Protein AF-A0AAV9Q689-F1 (afdb_monomer_lite)

pLDDT: mean 90.39, std 13.94, range [33.47, 98.25]

Structure (mmCIF, N/CA/C/O backbone):
data_AF-A0AAV9Q689-F1
#
_entry.id   AF-A0AAV9Q689-F1
#
loop_
_atom_site.group_PDB
_atom_site.id
_atom_site.type_symbol
_atom_site.label_atom_id
_atom_site.label_alt_id
_atom_site.label_comp_id
_atom_site.label_asym_id
_atom_site.label_entity_id
_atom_site.label_seq_id
_atom_site.pdbx_PDB_ins_code
_atom_site.Cartn_x
_atom_site.Cartn_y
_atom_site.Cartn_z
_atom_site.occupancy
_atom_site.B_iso_or_equiv
_atom_site.auth_seq_id
_atom_site.auth_comp_id
_atom_site.auth_asym_id
_atom_site.auth_atom_id
_atom_site.pdbx_PDB_model_num
ATOM 1 N N . MET A 1 1 ? -13.934 -5.686 11.489 1.00 90.69 1 MET A N 1
ATOM 2 C CA . MET A 1 1 ? -13.161 -4.561 10.940 1.00 90.69 1 MET A CA 1
ATOM 3 C C . MET A 1 1 ? -12.104 -5.127 10.005 1.00 90.69 1 MET A C 1
ATOM 5 O O . MET A 1 1 ? -11.592 -6.199 10.300 1.00 90.69 1 MET A O 1
ATOM 9 N N . VAL A 1 2 ? -11.857 -4.483 8.871 1.00 93.38 2 VAL A N 1
ATOM 10 C CA . VAL A 1 2 ? -10.862 -4.867 7.855 1.00 93.38 2 VAL A CA 1
ATOM 11 C C . VAL A 1 2 ? -10.302 -3.581 7.245 1.00 93.38 2 VAL A C 1
ATOM 13 O O . VAL A 1 2 ? -11.034 -2.594 7.189 1.00 93.38 2 VAL A O 1
ATOM 16 N N . GLY A 1 3 ? -9.051 -3.566 6.798 1.00 94.38 3 GLY A N 1
ATOM 17 C CA . GLY A 1 3 ? -8.489 -2.396 6.134 1.00 94.38 3 GLY A CA 1
ATOM 18 C C . GLY A 1 3 ? -7.170 -2.664 5.432 1.00 94.38 3 GLY A C 1
ATOM 19 O O . GLY A 1 3 ? -6.714 -3.806 5.366 1.00 94.38 3 GLY A O 1
ATOM 20 N N . ASP A 1 4 ? -6.615 -1.590 4.887 1.00 96.44 4 ASP A N 1
ATOM 21 C CA . ASP A 1 4 ? -5.361 -1.533 4.137 1.00 96.44 4 ASP A CA 1
ATOM 22 C C . ASP A 1 4 ? -4.584 -0.256 4.490 1.00 96.44 4 ASP A C 1
ATOM 24 O O . ASP A 1 4 ? -5.153 0.716 5.001 1.00 96.44 4 ASP A O 1
ATOM 28 N N . CYS A 1 5 ? -3.282 -0.267 4.216 1.00 97.25 5 CYS A N 1
ATOM 29 C CA . CYS A 1 5 ? -2.424 0.912 4.210 1.00 97.25 5 CYS A CA 1
ATOM 30 C C . CYS A 1 5 ? -2.220 1.418 2.775 1.00 97.25 5 CYS A C 1
ATOM 32 O O . CYS A 1 5 ? -2.025 0.635 1.841 1.00 97.25 5 CYS A O 1
ATOM 34 N N . GLN A 1 6 ? -2.134 2.742 2.607 1.00 96.94 6 GLN A N 1
ATOM 35 C CA . GLN A 1 6 ? -1.967 3.385 1.293 1.00 96.94 6 GLN A CA 1
ATOM 36 C C . GLN A 1 6 ? -0.739 2.906 0.497 1.00 96.94 6 GLN A C 1
ATOM 38 O O . GLN A 1 6 ? -0.666 3.091 -0.722 1.00 96.94 6 GLN A O 1
ATOM 43 N N . PHE A 1 7 ? 0.260 2.323 1.166 1.00 97.81 7 PHE A N 1
ATOM 44 C CA . PHE A 1 7 ? 1.411 1.704 0.523 1.00 97.81 7 PHE A CA 1
ATOM 45 C C . PHE A 1 7 ? 1.705 0.285 1.035 1.00 97.81 7 PHE A C 1
ATOM 47 O O . PHE A 1 7 ? 2.853 -0.051 1.307 1.00 97.81 7 PHE A O 1
ATOM 54 N N . ASP A 1 8 ? 0.694 -0.579 1.139 1.00 98.06 8 ASP A N 1
ATOM 55 C CA . ASP A 1 8 ? 0.864 -1.946 1.662 1.00 98.06 8 ASP A CA 1
ATOM 56 C C . ASP A 1 8 ? 1.875 -2.825 0.910 1.00 98.06 8 ASP A C 1
ATOM 58 O O . ASP A 1 8 ? 2.563 -3.650 1.508 1.00 98.06 8 ASP A O 1
ATOM 62 N N . ALA A 1 9 ? 2.044 -2.655 -0.400 1.00 98.25 9 ALA A N 1
ATOM 63 C CA . ALA A 1 9 ? 3.056 -3.426 -1.118 1.00 98.25 9 ALA A CA 1
ATOM 64 C C . ALA A 1 9 ? 4.495 -3.000 -0.795 1.00 98.25 9 ALA A C 1
ATOM 66 O O . ALA A 1 9 ? 5.431 -3.667 -1.239 1.00 98.25 9 ALA A O 1
ATOM 67 N N . SER A 1 10 ? 4.706 -1.970 0.033 1.00 97.75 10 SER A N 1
ATOM 68 C CA . SER A 1 10 ? 6.027 -1.613 0.562 1.00 97.75 10 SER A CA 1
ATOM 69 C C . SER A 1 10 ? 6.727 -2.801 1.240 1.00 97.75 10 SER A C 1
ATOM 71 O O . SER A 1 10 ? 7.957 -2.870 1.241 1.00 97.75 10 SER A O 1
ATOM 73 N N . ILE A 1 11 ? 5.969 -3.776 1.762 1.00 97.50 11 ILE A N 1
ATOM 74 C CA . ILE A 1 11 ? 6.505 -5.022 2.335 1.00 97.50 11 ILE A CA 1
ATOM 75 C C . ILE A 1 11 ? 7.359 -5.827 1.349 1.00 97.50 11 ILE A C 1
ATOM 77 O O . ILE A 1 11 ? 8.285 -6.531 1.752 1.00 97.50 11 ILE A O 1
ATOM 81 N N . PHE A 1 12 ? 7.099 -5.703 0.047 1.00 97.38 12 PHE A N 1
ATOM 82 C CA . PHE A 1 12 ? 7.822 -6.442 -0.983 1.00 97.38 12 PHE A CA 1
ATOM 83 C C . PHE A 1 12 ? 9.152 -5.804 -1.384 1.00 97.38 12 PHE A C 1
ATOM 85 O O . PHE A 1 12 ? 9.876 -6.408 -2.178 1.00 97.38 12 PHE A O 1
ATOM 92 N N . LEU A 1 13 ? 9.522 -4.638 -0.832 1.00 95.81 13 LEU A N 1
ATOM 93 C CA . LEU A 1 13 ? 10.738 -3.916 -1.223 1.00 95.81 13 LEU A CA 1
ATOM 94 C C . LEU A 1 13 ? 11.961 -4.827 -1.273 1.00 95.81 13 LEU A C 1
ATOM 96 O O . LEU A 1 13 ? 12.611 -4.931 -2.307 1.00 95.81 13 LEU A O 1
ATOM 100 N N . PHE A 1 14 ? 12.256 -5.527 -0.179 1.00 93.38 14 PHE A N 1
ATOM 101 C CA . PHE A 1 14 ? 13.462 -6.350 -0.084 1.00 93.38 14 PHE A CA 1
ATOM 102 C C . PHE A 1 14 ? 13.420 -7.594 -0.977 1.00 93.38 14 PHE A C 1
ATOM 104 O O . PHE A 1 14 ? 14.471 -8.077 -1.391 1.00 93.38 14 PHE A O 1
ATOM 111 N N . ALA A 1 15 ? 12.228 -8.089 -1.320 1.00 93.31 15 ALA A N 1
ATOM 112 C CA . ALA A 1 15 ? 12.076 -9.188 -2.271 1.00 93.31 15 ALA A CA 1
ATOM 113 C C . ALA A 1 15 ? 12.332 -8.732 -3.718 1.00 93.31 15 ALA A C 1
ATOM 115 O O . ALA A 1 15 ? 12.841 -9.497 -4.539 1.00 93.31 15 ALA A O 1
ATOM 116 N N . VAL A 1 16 ? 11.989 -7.481 -4.028 1.00 93.19 16 VAL A N 1
ATOM 117 C CA . VAL A 1 16 ? 12.102 -6.900 -5.370 1.00 93.19 16 VAL A CA 1
ATOM 118 C C . VAL A 1 16 ? 13.464 -6.239 -5.600 1.00 93.19 16 VAL A C 1
ATOM 120 O O . VAL A 1 16 ? 13.969 -6.266 -6.721 1.00 93.19 16 VAL A O 1
ATOM 123 N N . LEU A 1 17 ? 14.104 -5.721 -4.549 1.00 94.75 17 LEU A N 1
ATOM 124 C CA . LEU A 1 17 ? 15.357 -4.965 -4.618 1.00 94.75 17 LEU A CA 1
ATOM 125 C C . LEU A 1 17 ? 16.484 -5.667 -5.409 1.00 94.75 17 LEU A C 1
ATOM 127 O O . LEU A 1 17 ? 17.126 -4.996 -6.220 1.00 94.75 17 LEU A O 1
ATOM 131 N N . PRO A 1 18 ? 16.711 -6.995 -5.295 1.00 96.44 18 PRO A N 1
ATOM 132 C CA . PRO A 1 18 ? 17.730 -7.685 -6.096 1.00 96.44 18 PRO A CA 1
ATOM 133 C C . PRO A 1 18 ? 17.456 -7.685 -7.609 1.00 96.44 18 PRO A C 1
ATOM 135 O O . PRO A 1 18 ? 18.350 -7.980 -8.397 1.00 96.44 18 PRO A O 1
ATOM 138 N N . ARG A 1 19 ? 16.222 -7.379 -8.026 1.00 93.81 19 ARG A N 1
ATOM 139 C CA . ARG A 1 19 ? 15.761 -7.343 -9.424 1.00 93.81 19 ARG A CA 1
ATOM 140 C C . ARG A 1 19 ? 15.604 -5.919 -9.960 1.00 93.81 19 ARG A C 1
ATOM 142 O O . ARG A 1 19 ? 15.015 -5.745 -11.023 1.00 93.81 19 ARG A O 1
ATOM 149 N N . LYS A 1 20 ? 16.102 -4.916 -9.228 1.00 96.25 20 LYS A N 1
ATOM 150 C CA . LYS A 1 20 ? 15.916 -3.498 -9.552 1.00 96.25 20 LYS A CA 1
ATOM 151 C C . LYS A 1 20 ? 16.463 -3.117 -10.931 1.00 96.25 20 LYS A C 1
ATOM 153 O O . LYS A 1 20 ? 15.805 -2.387 -11.657 1.00 96.25 20 LYS A O 1
ATOM 158 N N . ALA A 1 21 ? 17.640 -3.622 -11.297 1.00 97.31 21 ALA A N 1
ATOM 159 C CA . ALA A 1 21 ? 18.258 -3.295 -12.578 1.00 97.31 21 ALA A CA 1
ATOM 160 C C . ALA A 1 21 ? 17.374 -3.751 -13.755 1.00 97.31 21 ALA A C 1
ATOM 162 O O . ALA A 1 21 ? 17.145 -4.950 -13.942 1.00 97.31 21 ALA A O 1
ATOM 163 N N . GLY A 1 22 ? 16.878 -2.801 -14.550 1.00 96.44 22 GLY A N 1
ATOM 164 C CA . GLY A 1 22 ? 15.966 -3.061 -15.664 1.00 96.44 22 GLY A CA 1
ATOM 165 C C . GLY A 1 22 ? 14.615 -3.638 -15.230 1.00 96.44 22 GLY A C 1
ATOM 166 O O . GLY A 1 22 ? 14.011 -4.431 -15.970 1.00 96.44 22 GLY A O 1
ATOM 167 N N . ILE A 1 23 ? 14.144 -3.286 -14.030 1.00 97.56 23 ILE A N 1
ATOM 168 C CA . ILE A 1 23 ? 12.933 -3.861 -13.434 1.00 97.56 23 ILE A CA 1
ATOM 169 C C . ILE A 1 23 ? 11.693 -3.625 -14.294 1.00 97.56 23 ILE A C 1
ATOM 171 O O . ILE A 1 23 ? 10.882 -4.538 -14.445 1.00 97.56 23 ILE A O 1
ATOM 175 N N . ALA A 1 24 ? 11.582 -2.464 -14.940 1.00 96.94 24 ALA A N 1
ATOM 176 C CA . ALA A 1 24 ? 10.445 -2.131 -15.789 1.00 96.94 24 ALA A CA 1
ATOM 177 C C . ALA A 1 24 ? 10.288 -3.113 -16.961 1.00 96.94 24 ALA A C 1
ATOM 179 O O . ALA A 1 24 ? 9.193 -3.604 -17.235 1.00 96.94 24 ALA A O 1
ATOM 180 N N . ASN A 1 25 ? 11.399 -3.490 -17.603 1.00 96.38 25 ASN A N 1
ATOM 181 C CA . ASN A 1 25 ? 11.396 -4.488 -18.675 1.00 96.38 25 ASN A CA 1
ATOM 182 C C . ASN A 1 25 ? 11.038 -5.882 -18.152 1.00 96.38 25 ASN A C 1
ATOM 184 O O . ASN A 1 25 ? 10.333 -6.643 -18.815 1.00 96.38 25 ASN A O 1
ATOM 188 N N . THR A 1 26 ? 11.517 -6.231 -16.957 1.00 96.06 26 THR A N 1
ATOM 189 C CA . THR A 1 26 ? 11.170 -7.505 -16.314 1.00 96.06 26 THR A CA 1
ATOM 190 C C . THR A 1 26 ? 9.684 -7.567 -15.972 1.00 96.06 26 THR A C 1
ATOM 192 O O . THR A 1 26 ? 9.039 -8.581 -16.235 1.00 96.06 26 THR A O 1
ATOM 195 N N . PHE A 1 27 ? 9.124 -6.474 -15.463 1.00 96.75 27 PHE A N 1
ATOM 196 C CA . PHE A 1 27 ? 7.704 -6.353 -15.167 1.00 96.75 27 PHE A CA 1
ATOM 197 C C . PHE A 1 27 ? 6.846 -6.391 -16.435 1.00 96.75 27 PHE A C 1
ATOM 199 O O . PHE A 1 27 ? 5.878 -7.145 -16.487 1.00 96.75 27 PHE A O 1
ATOM 206 N N . ARG A 1 28 ? 7.248 -5.689 -17.503 1.00 96.56 28 ARG A N 1
ATOM 207 C CA . ARG A 1 28 ? 6.583 -5.751 -18.815 1.00 96.56 28 ARG A CA 1
ATOM 208 C C . ARG A 1 28 ? 6.490 -7.184 -19.338 1.00 96.56 28 ARG A C 1
ATOM 210 O O . ARG A 1 28 ? 5.398 -7.628 -19.675 1.00 96.56 28 ARG A O 1
ATOM 217 N N . ARG A 1 29 ? 7.593 -7.940 -19.316 1.00 96.75 29 ARG A N 1
ATOM 218 C CA . ARG A 1 29 ? 7.583 -9.366 -19.696 1.00 96.75 29 ARG A CA 1
ATOM 219 C C . ARG A 1 29 ? 6.664 -10.202 -18.802 1.00 96.75 29 ARG A C 1
ATOM 221 O O . ARG A 1 29 ? 6.004 -11.123 -19.273 1.00 96.75 29 ARG A O 1
ATOM 228 N N . SER A 1 30 ? 6.601 -9.889 -17.508 1.00 96.19 30 SER A N 1
ATOM 229 C CA . SER A 1 30 ? 5.672 -10.547 -16.581 1.00 96.19 30 SER A CA 1
ATOM 230 C C . SER A 1 30 ? 4.210 -10.290 -16.960 1.00 96.19 30 SER A C 1
ATOM 232 O O . SER A 1 30 ? 3.406 -11.226 -16.950 1.00 96.19 30 SER A O 1
ATOM 234 N N . LEU A 1 31 ? 3.866 -9.053 -17.339 1.00 96.50 31 LEU A N 1
ATOM 235 C CA . LEU A 1 31 ? 2.536 -8.702 -17.843 1.00 96.50 31 LEU A CA 1
ATOM 236 C C . LEU A 1 31 ? 2.237 -9.390 -19.177 1.00 96.50 31 LEU A C 1
ATOM 238 O O . LEU A 1 31 ? 1.150 -9.931 -19.338 1.00 96.50 31 LEU A O 1
ATOM 242 N N . GLU A 1 32 ? 3.186 -9.422 -20.115 1.00 96.56 32 GLU A N 1
ATOM 243 C CA . GLU A 1 32 ? 3.042 -10.123 -21.403 1.00 96.56 32 GLU A CA 1
ATOM 244 C C . GLU A 1 32 ? 2.700 -11.603 -21.213 1.00 96.56 32 GLU A C 1
ATOM 246 O O . GLU A 1 32 ? 1.831 -12.126 -21.907 1.00 96.56 32 GLU A O 1
ATOM 251 N N . ASN A 1 33 ? 3.316 -12.253 -20.225 1.00 97.06 33 ASN A N 1
ATOM 252 C CA . ASN A 1 33 ? 3.040 -13.650 -19.905 1.00 97.06 33 ASN A CA 1
ATOM 253 C C . ASN A 1 33 ? 1.703 -13.841 -19.170 1.00 97.06 33 ASN A C 1
ATOM 255 O O . ASN A 1 33 ? 0.948 -14.756 -19.494 1.00 97.06 33 ASN A O 1
ATOM 259 N N . SER A 1 34 ? 1.409 -12.997 -18.177 1.00 96.00 34 SER A N 1
ATOM 260 C CA . SER A 1 34 ? 0.239 -13.164 -17.294 1.00 96.00 34 SER A CA 1
ATOM 261 C C . SER A 1 34 ? -1.066 -12.702 -17.944 1.00 96.00 34 SER A C 1
A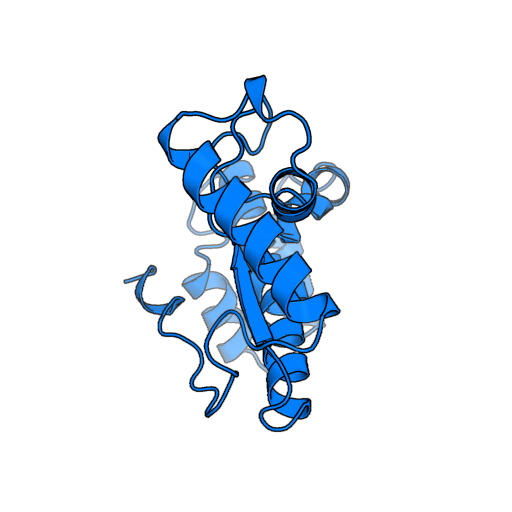TOM 263 O O . SER A 1 34 ? -2.124 -13.270 -17.697 1.00 96.00 34 SER A O 1
ATOM 265 N N . LEU A 1 35 ? -0.983 -11.683 -18.799 1.00 95.44 35 LEU A N 1
ATOM 266 C CA . LEU A 1 35 ? -2.092 -11.052 -19.511 1.00 95.44 35 LEU A CA 1
ATOM 267 C C . LEU A 1 35 ? -1.911 -11.234 -21.023 1.00 95.44 35 LEU A C 1
ATOM 269 O O . LEU A 1 35 ? -2.063 -10.293 -21.804 1.00 95.44 35 LEU A O 1
ATOM 273 N N . LYS A 1 36 ? -1.517 -12.441 -21.451 1.00 96.38 36 LYS A N 1
ATOM 274 C CA . LYS A 1 36 ? -1.188 -12.742 -22.855 1.00 96.38 36 LYS A CA 1
ATOM 275 C C . LYS A 1 36 ? -2.327 -12.391 -23.822 1.00 96.38 36 LYS A C 1
ATOM 277 O O . LYS A 1 36 ? -2.059 -11.804 -24.869 1.00 96.38 36 LYS A O 1
ATOM 282 N N . ASP A 1 37 ? -3.565 -12.656 -23.405 1.00 97.88 37 ASP A N 1
ATOM 283 C CA . ASP A 1 37 ? -4.793 -12.479 -24.189 1.00 97.88 37 ASP A CA 1
ATOM 284 C C . ASP A 1 37 ? -5.391 -11.060 -24.063 1.00 97.88 37 ASP A C 1
ATOM 286 O O . ASP A 1 37 ? -6.405 -10.761 -24.684 1.00 97.88 37 ASP A O 1
ATOM 290 N N . PHE A 1 38 ? -4.750 -10.176 -23.285 1.00 96.88 38 PHE A N 1
ATOM 291 C CA . PHE A 1 38 ? -5.247 -8.841 -22.924 1.00 96.88 38 PHE A CA 1
ATOM 292 C C . PHE A 1 38 ? -4.212 -7.746 -23.252 1.00 96.88 38 PHE A C 1
ATOM 294 O O . PHE A 1 38 ? -3.653 -7.110 -22.354 1.00 96.88 38 PHE A O 1
ATOM 301 N N . PRO A 1 39 ? -3.851 -7.559 -24.538 1.00 95.75 39 PRO A N 1
ATOM 302 C CA . PRO A 1 39 ? -2.766 -6.663 -24.933 1.00 95.75 39 PRO A CA 1
ATOM 303 C C . PRO A 1 39 ? -3.022 -5.192 -24.591 1.00 95.75 39 PRO A C 1
ATOM 305 O O . PRO A 1 39 ? -2.075 -4.492 -24.234 1.00 95.75 39 PRO A O 1
ATOM 308 N N . GLU A 1 40 ? -4.271 -4.729 -24.667 1.00 96.62 40 GLU A N 1
ATOM 309 C CA . GLU A 1 40 ? -4.636 -3.344 -24.349 1.00 96.62 40 GLU A CA 1
ATOM 310 C C . GLU A 1 40 ? -4.545 -3.067 -22.846 1.00 96.62 40 GLU A C 1
ATOM 312 O O . GLU A 1 40 ? -4.069 -2.013 -22.426 1.00 96.62 40 GLU A O 1
ATOM 317 N N . GLU A 1 41 ? -4.951 -4.027 -22.017 1.00 95.00 41 GLU A N 1
ATOM 318 C CA . GLU A 1 41 ? -4.891 -3.940 -20.558 1.00 95.00 41 GLU A CA 1
ATOM 319 C C . GLU A 1 41 ? -3.446 -3.829 -20.073 1.00 95.00 41 GLU A C 1
ATOM 321 O O . GLU A 1 41 ? -3.169 -3.065 -19.152 1.00 95.00 41 GLU A O 1
ATOM 326 N N . ARG A 1 42 ? -2.502 -4.527 -20.720 1.00 95.62 42 ARG A N 1
ATOM 327 C CA . ARG A 1 42 ? -1.069 -4.402 -20.397 1.00 95.62 42 ARG A CA 1
ATOM 328 C C . ARG A 1 42 ? -0.569 -2.972 -20.576 1.00 95.62 42 ARG A C 1
ATOM 330 O O . ARG A 1 42 ? 0.159 -2.482 -19.718 1.00 95.62 42 ARG A O 1
ATOM 337 N N . VAL A 1 43 ? -0.959 -2.319 -21.671 1.00 95.38 43 VAL A N 1
ATOM 338 C CA . VAL A 1 43 ? -0.589 -0.922 -21.950 1.00 95.38 43 VAL A CA 1
ATOM 339 C C . VAL A 1 43 ? -1.221 -0.000 -20.911 1.00 95.38 43 VAL A C 1
ATOM 341 O O . VAL A 1 43 ? -0.507 0.773 -20.285 1.00 95.38 43 VAL A O 1
ATOM 344 N N . LYS A 1 44 ? -2.520 -0.172 -20.629 1.00 95.81 44 LYS A N 1
ATOM 345 C CA . LYS A 1 44 ? -3.230 0.607 -19.601 1.00 95.81 44 LYS A CA 1
ATOM 346 C C . LYS A 1 44 ? -2.562 0.501 -18.227 1.00 95.81 44 LYS A C 1
ATOM 348 O O . LYS A 1 44 ? -2.427 1.516 -17.558 1.00 95.81 44 LYS A O 1
ATOM 353 N N . VAL A 1 45 ? -2.119 -0.691 -17.814 1.00 95.88 45 VAL A N 1
ATOM 354 C CA . VAL A 1 45 ? -1.402 -0.877 -16.538 1.00 95.88 45 VAL A CA 1
ATOM 355 C C . VAL A 1 45 ? -0.070 -0.128 -16.542 1.00 95.88 45 VAL A C 1
ATOM 357 O O . VAL A 1 45 ? 0.219 0.602 -15.599 1.00 95.88 45 VAL A O 1
AT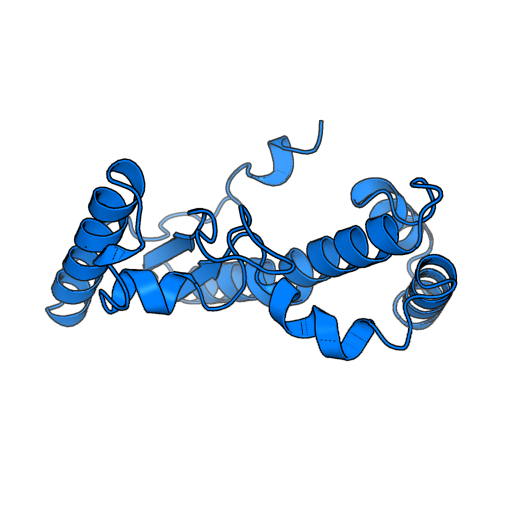OM 360 N N . LEU A 1 46 ? 0.748 -0.289 -17.585 1.00 96.00 46 LEU A N 1
ATOM 361 C CA . LEU A 1 46 ? 2.047 0.388 -17.654 1.00 96.00 46 LEU A CA 1
ATOM 362 C C . LEU A 1 46 ? 1.892 1.914 -17.639 1.00 96.00 46 LEU A C 1
ATOM 364 O O . LEU A 1 46 ? 2.606 2.581 -16.893 1.00 96.00 46 LEU A O 1
ATOM 368 N N . ASP A 1 47 ? 0.937 2.441 -18.404 1.00 96.06 47 ASP A N 1
ATOM 369 C CA . ASP A 1 47 ? 0.685 3.878 -18.508 1.00 96.06 47 ASP A CA 1
ATOM 370 C C . ASP A 1 47 ? 0.118 4.454 -17.209 1.00 96.06 47 ASP A C 1
ATOM 372 O O . ASP A 1 47 ? 0.625 5.463 -16.722 1.00 96.06 47 ASP A O 1
ATOM 376 N N . PHE A 1 48 ? -0.882 3.796 -16.611 1.00 95.38 48 PHE A N 1
ATOM 377 C CA . PHE A 1 48 ? -1.543 4.271 -15.391 1.00 95.38 48 PHE A CA 1
ATOM 378 C C . PHE A 1 48 ? -0.571 4.420 -14.216 1.00 95.38 48 PHE A C 1
ATOM 380 O O . PHE A 1 48 ? -0.635 5.402 -13.483 1.00 95.38 48 PHE A O 1
ATOM 387 N N . TYR A 1 49 ? 0.362 3.476 -14.057 1.00 96.00 49 TYR A N 1
ATOM 388 C CA . TYR A 1 49 ? 1.387 3.550 -13.011 1.00 96.00 49 TYR A CA 1
ATOM 389 C C . TYR A 1 49 ? 2.678 4.238 -13.477 1.00 96.00 49 TYR A C 1
ATOM 391 O O . TYR A 1 49 ? 3.632 4.307 -12.709 1.00 96.00 49 TYR A O 1
ATOM 399 N N . GLY A 1 50 ? 2.762 4.724 -14.720 1.00 95.38 50 GLY A N 1
ATOM 400 C CA . GLY A 1 50 ? 3.961 5.383 -15.250 1.00 95.38 50 GLY A CA 1
ATOM 401 C C . GLY A 1 50 ? 5.212 4.492 -15.287 1.00 95.38 50 GLY A C 1
ATOM 402 O O . GLY A 1 50 ? 6.328 4.988 -15.125 1.00 95.38 50 GLY A O 1
ATOM 403 N N . ILE A 1 51 ? 5.052 3.180 -15.468 1.00 95.19 51 ILE A N 1
ATOM 404 C CA . ILE A 1 51 ? 6.156 2.207 -15.473 1.00 95.19 51 ILE A CA 1
ATOM 405 C C . ILE A 1 51 ? 6.875 2.256 -16.826 1.00 95.19 51 ILE A C 1
ATOM 407 O O . ILE A 1 51 ? 6.245 2.118 -17.872 1.00 95.19 51 ILE A O 1
ATOM 411 N N . ALA A 1 52 ? 8.206 2.381 -16.802 1.00 87.06 52 ALA A N 1
ATOM 412 C CA . ALA A 1 52 ? 9.094 2.586 -17.957 1.00 87.06 52 ALA A CA 1
ATOM 413 C C . ALA A 1 52 ? 9.051 3.994 -18.586 1.00 87.06 52 ALA A C 1
ATOM 415 O O . ALA A 1 52 ? 9.826 4.262 -19.505 1.00 87.06 52 ALA A O 1
ATOM 416 N N . ASN A 1 53 ? 8.209 4.898 -18.076 1.00 84.75 53 ASN A N 1
ATOM 417 C CA . ASN A 1 53 ? 8.169 6.309 -18.486 1.00 84.75 53 ASN A CA 1
ATOM 418 C C . ASN A 1 53 ? 9.036 7.203 -17.578 1.00 84.75 53 ASN A C 1
ATOM 420 O O . ASN A 1 53 ? 9.255 8.372 -17.883 1.00 84.75 53 ASN A O 1
ATOM 424 N N . SER A 1 54 ? 9.537 6.656 -16.465 1.00 80.00 54 SER A N 1
ATOM 425 C CA . SER A 1 54 ? 10.247 7.410 -15.427 1.00 80.00 54 SER A CA 1
ATOM 426 C C . SER A 1 54 ? 11.728 7.671 -15.724 1.00 80.00 54 SER A C 1
ATOM 428 O O . SER A 1 54 ? 12.325 8.576 -15.143 1.00 80.00 54 SER A O 1
ATOM 430 N N . GLY A 1 55 ? 12.345 6.858 -16.589 1.00 87.56 55 GLY A N 1
ATOM 431 C CA . GLY A 1 55 ? 13.790 6.883 -16.832 1.00 87.56 55 GLY A CA 1
ATOM 432 C C . GLY A 1 55 ? 14.643 6.442 -15.633 1.00 87.56 55 GLY A C 1
ATOM 433 O O . GLY A 1 55 ? 15.858 6.634 -15.662 1.00 87.56 55 GLY A O 1
ATOM 434 N N . SER A 1 56 ? 14.037 5.868 -14.586 1.00 96.19 56 SER A N 1
ATOM 435 C CA . SER A 1 56 ? 14.717 5.476 -13.350 1.00 96.19 56 SER A CA 1
ATOM 436 C C . SER A 1 56 ? 14.190 4.147 -12.816 1.00 96.19 56 SER A C 1
ATOM 438 O O . SER A 1 56 ? 13.021 4.032 -12.454 1.00 96.19 56 SER A O 1
ATOM 440 N N . ASP A 1 57 ? 15.083 3.165 -12.668 1.00 96.88 57 ASP A N 1
ATOM 441 C CA . ASP A 1 57 ? 14.751 1.870 -12.063 1.00 96.88 57 ASP A CA 1
ATOM 442 C C . ASP A 1 57 ? 14.239 2.013 -10.615 1.00 96.88 57 ASP A C 1
ATOM 444 O O . ASP A 1 57 ? 13.429 1.203 -10.166 1.00 96.88 57 ASP A O 1
ATOM 448 N N . ASP A 1 58 ? 14.683 3.039 -9.875 1.00 95.50 58 ASP A N 1
ATOM 449 C CA . ASP A 1 58 ? 14.176 3.322 -8.526 1.00 95.50 58 ASP A CA 1
ATOM 450 C C . ASP A 1 58 ? 12.707 3.765 -8.566 1.00 95.50 58 ASP A C 1
ATOM 452 O O . ASP A 1 58 ? 11.890 3.278 -7.783 1.00 95.50 58 ASP A O 1
ATOM 456 N N . VAL A 1 59 ? 12.356 4.648 -9.505 1.00 96.06 59 VAL A N 1
ATOM 457 C CA . VAL A 1 59 ? 10.976 5.130 -9.671 1.00 96.06 59 VAL A CA 1
ATOM 458 C C . VAL A 1 59 ? 10.085 4.016 -10.211 1.00 96.06 59 VAL A C 1
ATOM 460 O O . VAL A 1 59 ? 9.004 3.786 -9.675 1.00 96.06 59 VAL A O 1
ATOM 463 N N . ASP A 1 60 ? 10.553 3.264 -11.207 1.00 97.00 60 ASP A N 1
ATOM 464 C CA . ASP A 1 60 ? 9.806 2.135 -11.764 1.00 97.00 60 ASP A CA 1
ATOM 465 C C . ASP A 1 60 ? 9.558 1.046 -10.715 1.00 97.00 60 ASP A C 1
ATOM 467 O O . ASP A 1 60 ? 8.465 0.484 -10.660 1.00 97.00 60 ASP A O 1
ATOM 471 N N . MET A 1 61 ? 10.527 0.774 -9.836 1.00 97.12 61 MET A N 1
ATOM 472 C CA . MET A 1 61 ? 10.332 -0.144 -8.715 1.00 97.12 61 MET A CA 1
ATOM 473 C C . MET A 1 61 ? 9.221 0.341 -7.779 1.00 97.12 61 MET A C 1
ATOM 475 O O . MET A 1 61 ? 8.342 -0.448 -7.438 1.00 97.12 61 MET A O 1
ATOM 479 N N . LEU A 1 62 ? 9.219 1.619 -7.388 1.00 96.31 62 LEU A N 1
ATOM 480 C CA . LEU A 1 62 ? 8.159 2.176 -6.540 1.00 96.31 62 LEU A CA 1
ATOM 481 C C . LEU A 1 62 ? 6.790 2.124 -7.230 1.00 96.31 62 LEU A C 1
ATOM 483 O O . LEU A 1 62 ? 5.814 1.721 -6.600 1.00 96.31 62 LEU A O 1
ATOM 487 N N . ASN A 1 63 ? 6.721 2.441 -8.521 1.00 96.81 63 ASN A N 1
ATOM 488 C CA . ASN A 1 63 ? 5.490 2.366 -9.311 1.00 96.81 63 ASN A CA 1
ATOM 489 C C . ASN A 1 63 ? 4.948 0.931 -9.406 1.00 96.81 63 ASN A C 1
ATOM 491 O O . ASN A 1 63 ? 3.746 0.707 -9.277 1.00 96.81 63 ASN A O 1
ATOM 495 N N . ILE A 1 64 ? 5.829 -0.064 -9.544 1.00 97.44 64 ILE A N 1
ATOM 496 C CA . ILE A 1 64 ? 5.456 -1.485 -9.491 1.00 97.44 64 ILE A CA 1
ATOM 497 C C . ILE A 1 64 ? 4.927 -1.869 -8.105 1.00 97.44 64 ILE A C 1
ATOM 499 O O . ILE A 1 64 ? 3.976 -2.646 -8.008 1.00 97.44 64 ILE A O 1
ATOM 503 N N . LEU A 1 65 ? 5.500 -1.330 -7.024 1.00 97.88 65 LEU A N 1
ATOM 504 C CA . LEU A 1 65 ? 4.944 -1.534 -5.686 1.00 97.88 65 LEU A CA 1
ATOM 505 C C . LEU A 1 65 ? 3.565 -0.868 -5.562 1.00 97.88 65 LEU A C 1
ATOM 507 O O . LEU A 1 65 ? 2.666 -1.492 -5.022 1.00 97.88 65 LEU A O 1
ATOM 511 N N . ARG A 1 66 ? 3.329 0.330 -6.116 1.00 97.31 66 ARG A N 1
ATOM 512 C CA . ARG A 1 66 ? 1.984 0.948 -6.131 1.00 97.31 66 ARG A CA 1
ATOM 513 C C . ARG A 1 66 ? 0.960 0.098 -6.880 1.00 97.31 66 ARG A C 1
ATOM 515 O O . ARG A 1 66 ? -0.124 -0.130 -6.354 1.00 97.31 66 ARG A O 1
ATOM 522 N N . PHE A 1 67 ? 1.339 -0.461 -8.029 1.00 97.44 67 PHE A N 1
ATOM 523 C CA . PHE A 1 67 ? 0.539 -1.487 -8.702 1.00 97.44 67 PHE A CA 1
ATOM 524 C C . PHE A 1 67 ? 0.248 -2.669 -7.768 1.00 97.44 67 PHE A C 1
ATOM 526 O O . PHE A 1 67 ? -0.900 -3.080 -7.619 1.00 97.44 67 PHE A O 1
ATOM 533 N N . GLY A 1 68 ? 1.278 -3.180 -7.088 1.00 97.50 68 GLY A N 1
ATOM 534 C CA . GLY A 1 68 ? 1.148 -4.242 -6.094 1.00 97.50 68 GLY A CA 1
ATOM 535 C C . GLY A 1 68 ? 0.175 -3.904 -4.960 1.00 97.50 68 GLY A C 1
ATOM 536 O O . GLY A 1 68 ? -0.602 -4.773 -4.574 1.00 97.50 68 GLY A O 1
ATOM 537 N N . THR A 1 69 ? 0.177 -2.667 -4.449 1.00 98.19 69 THR A N 1
ATOM 538 C CA . THR A 1 69 ? -0.759 -2.216 -3.404 1.00 98.19 69 THR A CA 1
ATOM 539 C C . THR A 1 69 ? -2.193 -2.414 -3.869 1.00 98.19 69 THR A C 1
ATOM 541 O O . THR A 1 69 ? -2.991 -3.019 -3.151 1.00 98.19 69 THR A O 1
ATOM 544 N N . ASP A 1 70 ? -2.500 -1.985 -5.091 1.00 97.06 70 ASP A N 1
ATOM 545 C CA . ASP A 1 70 ? -3.859 -2.047 -5.615 1.00 97.06 70 ASP A CA 1
ATOM 546 C C . ASP A 1 70 ? -4.322 -3.490 -5.836 1.00 97.06 70 ASP A C 1
ATOM 548 O O . ASP A 1 70 ? -5.412 -3.865 -5.400 1.00 97.06 70 ASP A O 1
ATOM 552 N N . ILE A 1 71 ? -3.492 -4.322 -6.475 1.00 96.06 71 ILE A N 1
ATOM 553 C CA . ILE A 1 71 ? -3.898 -5.678 -6.874 1.00 96.06 71 ILE A CA 1
ATOM 554 C C . ILE A 1 71 ? -3.775 -6.727 -5.761 1.00 96.06 71 ILE A C 1
ATOM 556 O O . ILE A 1 71 ? -4.531 -7.699 -5.768 1.00 96.06 71 ILE A O 1
ATOM 560 N N . VAL A 1 72 ? -2.843 -6.563 -4.816 1.00 96.50 72 VAL A N 1
ATOM 561 C CA . VAL A 1 72 ? -2.581 -7.548 -3.749 1.00 96.50 72 VAL A CA 1
ATOM 562 C C . VAL A 1 72 ? -3.304 -7.199 -2.449 1.00 96.50 72 VAL A C 1
ATOM 564 O O . VAL A 1 72 ? -3.698 -8.115 -1.729 1.00 96.50 72 VAL A O 1
ATOM 567 N N . PHE A 1 73 ? -3.511 -5.913 -2.151 1.00 97.31 73 PHE A N 1
ATOM 568 C CA . PHE A 1 73 ? -4.055 -5.480 -0.860 1.00 97.31 73 PHE A CA 1
ATOM 569 C C . PHE A 1 73 ? -5.390 -4.763 -1.007 1.00 97.31 73 PHE A C 1
ATOM 571 O O . PHE A 1 73 ? -6.415 -5.304 -0.598 1.00 97.31 73 PHE A O 1
ATOM 578 N N . TYR A 1 74 ? -5.413 -3.597 -1.648 1.00 95.81 74 TYR A N 1
ATOM 579 C CA . TYR A 1 74 ? -6.595 -2.739 -1.671 1.00 95.81 74 TYR A CA 1
ATOM 580 C C . TYR A 1 74 ? -7.805 -3.412 -2.339 1.00 95.81 74 TYR A C 1
ATOM 582 O O . TYR A 1 74 ? -8.868 -3.530 -1.723 1.00 95.81 74 TYR A O 1
ATOM 590 N N . ALA A 1 75 ? -7.665 -3.927 -3.569 1.00 95.12 75 ALA A N 1
ATOM 591 C CA . ALA A 1 75 ? -8.785 -4.564 -4.266 1.00 95.12 75 ALA A CA 1
ATOM 592 C C . ALA A 1 75 ? -9.300 -5.829 -3.544 1.00 95.12 75 ALA A C 1
ATOM 594 O O . ALA A 1 75 ? -10.524 -5.962 -3.399 1.00 95.12 75 ALA A O 1
ATOM 595 N N . PRO A 1 76 ? -8.441 -6.740 -3.036 1.00 95.38 76 PRO A N 1
ATOM 596 C CA . PRO A 1 76 ? -8.885 -7.844 -2.184 1.00 95.38 76 PRO A CA 1
ATOM 597 C C . PRO A 1 76 ? -9.578 -7.401 -0.888 1.00 95.38 76 PRO A C 1
ATOM 599 O O . PRO A 1 76 ? -10.661 -7.911 -0.592 1.00 95.38 76 PRO A O 1
ATOM 602 N N . THR A 1 77 ? -9.022 -6.435 -0.149 1.00 94.44 77 THR A N 1
ATOM 603 C CA . THR A 1 77 ? -9.609 -5.879 1.087 1.00 94.44 77 THR A CA 1
ATOM 604 C C . THR A 1 77 ? -11.002 -5.317 0.823 1.00 94.44 77 THR A C 1
ATOM 606 O O . THR A 1 77 ? -11.970 -5.685 1.498 1.00 94.44 77 THR A O 1
ATOM 609 N N . PHE A 1 78 ? -11.137 -4.490 -0.214 1.00 91.38 78 PHE A N 1
ATOM 610 C CA . PHE A 1 78 ? -12.412 -3.916 -0.630 1.00 91.38 78 PHE A CA 1
ATOM 611 C C . PHE A 1 78 ? -13.421 -4.995 -1.048 1.00 91.38 78 PHE A C 1
ATOM 613 O O . PHE A 1 78 ? -14.580 -4.982 -0.623 1.00 91.38 78 PHE A O 1
ATOM 620 N N . THR A 1 79 ? -12.982 -5.973 -1.844 1.00 92.56 79 THR A N 1
ATOM 621 C CA . THR A 1 79 ? -13.830 -7.087 -2.298 1.00 92.56 79 THR A CA 1
ATOM 622 C C . THR A 1 79 ? -14.322 -7.925 -1.119 1.00 92.56 79 THR A C 1
ATOM 624 O O . THR A 1 79 ? -15.508 -8.258 -1.052 1.00 92.56 79 THR A O 1
ATOM 627 N N . MET A 1 80 ? -13.448 -8.212 -0.152 1.00 91.25 80 MET A N 1
ATOM 628 C CA . MET A 1 80 ? -13.796 -8.930 1.071 1.00 91.25 80 MET A CA 1
ATOM 629 C C . MET A 1 80 ? -14.808 -8.142 1.907 1.00 91.25 80 MET A C 1
ATOM 631 O O . MET A 1 80 ? -15.837 -8.696 2.296 1.00 91.25 80 MET A O 1
ATOM 635 N N . ALA A 1 81 ? -14.582 -6.843 2.122 1.00 90.81 81 ALA A N 1
ATOM 636 C CA . ALA A 1 81 ? -15.513 -5.983 2.849 1.00 90.81 81 ALA A CA 1
ATOM 637 C C . ALA A 1 81 ? -16.906 -5.963 2.194 1.00 90.81 81 ALA A C 1
ATOM 639 O O . ALA A 1 81 ? -17.925 -6.121 2.875 1.00 90.81 81 ALA A O 1
ATOM 640 N N . LYS A 1 82 ? -16.956 -5.858 0.861 1.00 87.38 82 LYS A N 1
ATOM 641 C CA . LYS A 1 82 ? -18.201 -5.896 0.082 1.00 87.38 82 LYS A CA 1
ATOM 642 C C . LYS A 1 82 ? -18.922 -7.239 0.214 1.00 87.38 82 LYS A C 1
ATOM 644 O O . LYS A 1 82 ? -20.139 -7.260 0.406 1.00 87.38 82 LYS A O 1
ATOM 649 N N . ALA A 1 83 ? -18.193 -8.354 0.171 1.00 89.81 83 ALA A N 1
ATOM 650 C CA . ALA A 1 83 ? -18.761 -9.694 0.327 1.00 89.81 83 ALA A CA 1
ATOM 651 C C . ALA A 1 83 ? -19.432 -9.900 1.700 1.00 89.81 83 ALA A C 1
ATOM 653 O O . ALA A 1 83 ? -20.393 -10.662 1.822 1.00 89.81 83 ALA A O 1
ATOM 654 N N . MET A 1 84 ? -19.013 -9.160 2.733 1.00 87.12 84 MET A N 1
ATOM 655 C CA . MET A 1 84 ? -19.643 -9.209 4.058 1.00 87.12 84 MET A CA 1
ATOM 656 C C . MET A 1 84 ? -21.030 -8.539 4.117 1.00 87.12 84 MET A C 1
ATOM 658 O O . MET A 1 84 ? -21.662 -8.578 5.174 1.00 87.12 84 MET A O 1
ATOM 662 N N . SER A 1 85 ? -21.549 -8.003 3.002 1.00 82.50 85 SER A N 1
ATOM 663 C CA . SER A 1 85 ? -22.944 -7.551 2.836 1.00 82.50 85 SER A CA 1
ATOM 664 C C . SER A 1 85 ? -23.383 -6.506 3.870 1.00 82.50 85 SER A C 1
ATOM 666 O O . SER A 1 85 ? -24.386 -6.682 4.557 1.00 82.50 85 SER A O 1
ATOM 668 N N . GLY A 1 86 ? -22.604 -5.433 4.034 1.00 76.88 86 GLY A N 1
ATOM 669 C CA . GLY A 1 86 ? -22.921 -4.382 5.009 1.00 76.88 86 GLY A CA 1
ATOM 670 C C . GLY A 1 86 ? -22.702 -4.808 6.465 1.00 76.88 86 GLY A C 1
ATOM 671 O O . GLY A 1 86 ? -23.328 -4.281 7.377 1.00 76.88 86 GLY A O 1
ATOM 672 N N . ARG A 1 87 ? -21.825 -5.787 6.707 1.00 84.06 87 ARG A N 1
ATOM 673 C CA . ARG A 1 87 ? -21.339 -6.124 8.059 1.00 84.06 87 ARG A CA 1
ATOM 674 C C . ARG A 1 87 ? -19.876 -5.751 8.272 1.00 84.06 87 ARG A C 1
ATOM 676 O O . ARG A 1 87 ? -19.389 -5.816 9.395 1.00 84.06 87 ARG A O 1
ATOM 683 N N . ALA A 1 88 ? -19.170 -5.387 7.203 1.00 90.12 88 ALA A N 1
ATOM 684 C CA . ALA A 1 88 ? -17.795 -4.933 7.298 1.00 90.12 88 ALA A CA 1
ATOM 685 C C . ALA A 1 88 ? -17.732 -3.454 7.686 1.00 90.12 88 ALA A C 1
ATOM 687 O O . ALA A 1 88 ? -18.417 -2.607 7.110 1.00 90.12 88 ALA A O 1
ATOM 688 N N . LEU A 1 89 ? -16.836 -3.177 8.624 1.00 90.88 89 LEU A N 1
ATOM 689 C CA . LEU A 1 89 ? -16.256 -1.866 8.871 1.00 90.88 89 LEU A CA 1
ATOM 690 C C . LEU A 1 89 ? -14.922 -1.840 8.119 1.00 90.88 89 LEU A C 1
ATOM 692 O O . LEU A 1 89 ? -14.015 -2.584 8.504 1.00 90.88 89 LEU A O 1
ATOM 696 N N . LEU A 1 90 ? -14.856 -1.075 7.027 1.00 92.25 90 LEU A N 1
ATOM 697 C CA . LEU A 1 90 ? -13.671 -0.926 6.179 1.00 92.25 90 LEU A CA 1
ATOM 698 C C . LEU A 1 90 ? -12.933 0.362 6.560 1.00 92.25 90 LEU A C 1
ATOM 700 O O . LEU A 1 90 ? -13.561 1.418 6.585 1.00 92.25 90 LEU A O 1
ATOM 704 N N . TYR A 1 91 ? -11.633 0.281 6.832 1.00 93.81 91 TYR A N 1
ATOM 705 C CA . TYR A 1 91 ? -10.774 1.450 7.038 1.00 93.81 91 TYR A CA 1
ATOM 706 C C . TYR A 1 91 ? -9.666 1.519 5.981 1.00 93.81 91 TYR A C 1
ATOM 708 O O . TYR A 1 91 ? -9.232 0.491 5.471 1.00 93.81 91 TYR A O 1
ATOM 716 N N . HIS A 1 92 ? -9.188 2.735 5.705 1.00 94.69 92 HIS A N 1
ATOM 717 C CA . HIS A 1 92 ? -8.017 2.996 4.865 1.00 94.69 92 HIS A CA 1
ATOM 718 C C . HIS A 1 92 ? -7.019 3.836 5.657 1.00 94.69 92 HIS A C 1
ATOM 720 O O . HIS A 1 92 ? -7.304 4.985 6.015 1.00 94.69 92 HIS A O 1
ATOM 726 N N . PHE A 1 93 ? -5.865 3.258 5.962 1.00 95.94 93 PHE A N 1
ATOM 727 C CA . PHE A 1 93 ? -4.832 3.893 6.762 1.00 95.94 93 PHE A CA 1
ATOM 728 C C . PHE A 1 93 ? -3.877 4.703 5.874 1.00 95.94 93 PHE A C 1
ATOM 730 O O . PHE A 1 93 ? -3.208 4.164 4.993 1.00 95.94 93 PHE A O 1
ATOM 737 N N . ASN A 1 94 ? -3.810 6.014 6.121 1.00 95.81 94 ASN A N 1
ATOM 738 C CA . ASN A 1 94 ? -3.065 6.970 5.292 1.00 95.81 94 ASN A CA 1
ATOM 739 C C . ASN A 1 94 ? -2.077 7.837 6.095 1.00 95.81 94 ASN A C 1
ATOM 741 O O . ASN A 1 94 ? -1.578 8.833 5.576 1.00 95.81 94 ASN A O 1
ATOM 745 N N . GLU A 1 95 ? -1.812 7.508 7.362 1.00 95.81 95 GLU A N 1
ATOM 746 C CA . GLU A 1 95 ? -0.844 8.270 8.156 1.00 95.81 95 GLU A CA 1
ATOM 747 C C . GLU A 1 95 ? 0.593 7.955 7.704 1.00 95.81 95 GLU A C 1
ATOM 749 O O . GLU A 1 95 ? 0.919 6.788 7.474 1.00 95.81 95 GLU A O 1
ATOM 754 N N . PRO A 1 96 ? 1.473 8.965 7.579 1.00 95.69 96 PRO A N 1
ATOM 755 C CA . PRO A 1 96 ? 2.833 8.767 7.091 1.00 95.69 96 PRO A CA 1
ATOM 756 C C . PRO A 1 96 ? 3.736 8.102 8.136 1.00 95.69 96 PRO A C 1
ATOM 758 O O . PRO A 1 96 ? 3.665 8.406 9.328 1.00 95.69 96 PRO A O 1
ATOM 761 N N . ASN A 1 97 ? 4.657 7.246 7.693 1.00 96.25 97 ASN A N 1
ATOM 762 C CA . ASN A 1 97 ? 5.668 6.641 8.557 1.00 96.25 97 ASN A CA 1
ATOM 763 C C . ASN A 1 97 ? 6.634 7.715 9.110 1.00 96.25 97 ASN A C 1
ATOM 765 O O . ASN A 1 97 ? 7.312 8.380 8.316 1.00 96.25 97 ASN A O 1
ATOM 769 N N . PRO A 1 98 ? 6.736 7.897 10.441 1.00 95.25 98 PRO A N 1
ATOM 770 C CA . PRO A 1 98 ? 7.604 8.916 11.032 1.00 95.25 98 PRO A CA 1
ATOM 771 C C . PRO A 1 98 ? 9.080 8.494 11.125 1.00 95.25 98 PRO A C 1
ATOM 773 O O . PRO A 1 98 ? 9.948 9.351 11.315 1.00 95.25 98 PRO A O 1
ATOM 776 N N . TRP A 1 99 ? 9.387 7.200 11.006 1.00 94.50 99 TRP A N 1
ATOM 777 C CA . TRP A 1 99 ? 10.725 6.657 11.234 1.00 94.50 99 TRP A CA 1
ATOM 778 C C . TRP A 1 99 ? 11.627 6.785 10.009 1.00 94.50 99 TRP A C 1
ATOM 780 O O . TRP A 1 99 ? 11.183 6.714 8.863 1.00 94.50 99 TRP A O 1
ATOM 790 N N . ASP A 1 100 ? 12.927 6.951 10.260 1.00 94.94 100 ASP A N 1
ATOM 791 C CA . ASP A 1 100 ? 13.933 6.968 9.202 1.00 94.94 100 ASP A CA 1
ATOM 792 C C . ASP A 1 100 ? 14.029 5.608 8.504 1.00 94.94 100 ASP A C 1
ATOM 794 O O . ASP A 1 100 ? 14.145 4.559 9.138 1.00 94.94 100 ASP A O 1
ATOM 798 N N . GLY A 1 101 ? 14.001 5.636 7.173 1.00 92.94 101 GLY A N 1
ATOM 799 C CA . GLY A 1 101 ? 14.069 4.442 6.345 1.00 92.94 101 GLY A CA 1
ATOM 800 C C . GLY A 1 101 ? 13.537 4.677 4.930 1.00 92.94 101 GLY A C 1
ATOM 801 O O . GLY A 1 101 ? 13.146 5.797 4.595 1.00 92.94 101 GLY A O 1
ATOM 802 N N . PRO A 1 102 ? 13.491 3.620 4.096 1.00 91.31 102 PRO A N 1
ATOM 803 C CA . PRO A 1 102 ? 13.084 3.718 2.691 1.00 91.31 102 PRO A CA 1
ATOM 804 C C . PRO A 1 102 ? 11.672 4.270 2.462 1.00 91.31 102 PRO A C 1
ATOM 806 O O . PRO A 1 102 ? 11.389 4.781 1.386 1.00 91.31 102 PRO A O 1
ATOM 809 N N . PHE A 1 103 ? 10.798 4.158 3.464 1.00 95.25 103 PHE A N 1
ATOM 810 C CA . PHE A 1 103 ? 9.395 4.561 3.384 1.00 95.25 103 PHE A CA 1
ATOM 811 C C . PHE A 1 103 ? 9.030 5.654 4.386 1.00 95.25 103 PHE A C 1
ATOM 813 O O . PHE A 1 103 ? 7.861 5.801 4.731 1.00 95.25 103 PHE A O 1
ATOM 820 N N . LYS A 1 104 ? 10.010 6.428 4.869 1.00 95.88 104 LYS A N 1
ATOM 821 C CA . LYS A 1 104 ? 9.709 7.612 5.676 1.00 95.88 104 LYS A CA 1
ATOM 822 C C . LYS A 1 104 ? 8.761 8.532 4.906 1.00 95.88 104 LYS A C 1
ATOM 824 O O . LYS A 1 104 ? 9.004 8.833 3.741 1.00 95.88 104 LYS A O 1
ATOM 829 N N . GLY A 1 105 ? 7.709 8.998 5.570 1.00 95.88 105 GLY A N 1
ATOM 830 C CA . GLY A 1 105 ? 6.688 9.846 4.959 1.00 95.88 105 GLY A CA 1
ATOM 831 C C . GLY A 1 105 ? 5.598 9.086 4.200 1.00 95.88 105 GLY A C 1
ATOM 832 O O . GLY A 1 105 ? 4.653 9.717 3.745 1.00 95.88 105 GLY A O 1
ATOM 833 N N . GLU A 1 106 ? 5.685 7.758 4.091 1.00 96.81 106 GLU A N 1
ATOM 834 C CA . GLU A 1 106 ? 4.711 6.933 3.370 1.00 96.81 106 GLU A CA 1
ATOM 835 C C . GLU A 1 106 ? 3.863 6.088 4.332 1.00 96.81 106 GLU A C 1
ATOM 837 O O . GLU A 1 106 ? 4.402 5.602 5.330 1.00 96.81 106 GLU A O 1
ATOM 842 N N . PRO A 1 107 ? 2.573 5.830 4.050 1.00 96.19 107 PRO A N 1
ATOM 843 C CA . PRO A 1 107 ? 1.745 4.902 4.826 1.00 96.19 107 PRO A CA 1
ATOM 844 C C . PRO A 1 107 ? 2.103 3.445 4.498 1.00 96.19 107 PRO A C 1
ATOM 846 O O . PRO A 1 107 ? 1.366 2.730 3.818 1.00 96.19 107 PRO A O 1
ATOM 849 N N . SER A 1 108 ? 3.303 3.030 4.904 1.00 96.94 108 SER A N 1
ATOM 850 C CA . SER A 1 108 ? 3.867 1.713 4.604 1.00 96.94 108 SER A CA 1
ATOM 851 C C . SER A 1 108 ? 3.080 0.578 5.260 1.00 96.94 108 SER A C 1
ATOM 853 O O . SER A 1 108 ? 2.452 0.774 6.298 1.00 96.94 108 SER A O 1
ATOM 855 N N . HIS A 1 109 ? 3.193 -0.625 4.699 1.00 97.50 109 HIS A N 1
ATOM 856 C CA . HIS A 1 109 ? 2.632 -1.854 5.260 1.00 97.50 109 HIS A CA 1
ATOM 857 C C . HIS A 1 109 ? 2.839 -1.978 6.770 1.00 97.50 109 HIS A C 1
ATOM 859 O O . HIS A 1 109 ? 3.929 -1.670 7.253 1.00 97.50 109 HIS A O 1
ATOM 865 N N . ILE A 1 110 ? 1.821 -2.481 7.476 1.00 95.94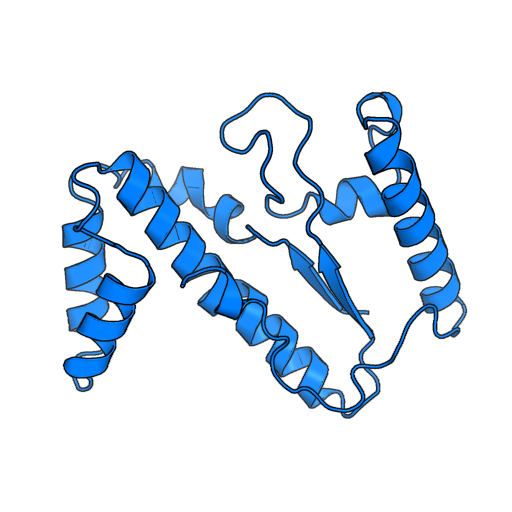 110 ILE A N 1
ATOM 866 C CA . ILE A 1 110 ? 1.779 -2.758 8.925 1.00 95.94 110 ILE A CA 1
ATOM 867 C C . ILE A 1 110 ? 1.920 -1.535 9.848 1.00 95.94 110 ILE A C 1
ATOM 869 O O . ILE A 1 110 ? 1.922 -1.677 11.073 1.00 95.94 110 ILE A O 1
ATOM 873 N N . LEU A 1 111 ? 2.027 -0.324 9.292 1.00 97.00 111 LEU A N 1
ATOM 874 C CA . LEU A 1 111 ? 2.119 0.904 10.084 1.00 97.00 111 LEU A CA 1
ATOM 875 C C . LEU A 1 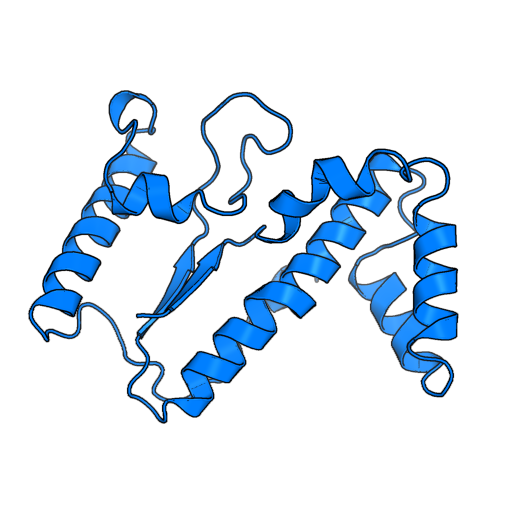111 ? 0.856 1.140 10.921 1.00 97.00 111 LEU A C 1
ATOM 877 O O . LEU A 1 111 ? 0.933 1.601 12.062 1.00 97.00 111 LEU A O 1
ATOM 881 N N . ASP A 1 112 ? -0.294 0.763 10.373 1.00 97.25 112 ASP A N 1
ATOM 882 C CA . ASP A 1 112 ? -1.591 0.802 11.033 1.00 97.25 112 ASP A CA 1
ATOM 883 C C . ASP A 1 112 ? -1.603 0.020 12.357 1.00 97.25 112 ASP A C 1
ATOM 885 O O . ASP A 1 112 ? -2.175 0.495 13.334 1.00 97.25 112 ASP A O 1
ATOM 889 N N . VAL A 1 113 ? -0.891 -1.107 12.451 1.00 97.06 113 VAL A N 1
ATOM 890 C CA . VAL A 1 113 ? -0.758 -1.894 13.690 1.00 97.06 113 VAL A CA 1
ATOM 891 C C . VAL A 1 113 ? -0.027 -1.116 14.784 1.00 97.06 113 VAL A C 1
ATOM 893 O O . VAL A 1 113 ? -0.418 -1.185 15.951 1.00 97.06 113 VAL A O 1
ATOM 896 N N . ALA A 1 114 ? 1.019 -0.359 14.436 1.00 96.44 114 ALA A N 1
ATOM 897 C CA . ALA A 1 114 ? 1.736 0.459 15.413 1.00 96.44 114 ALA A CA 1
ATOM 898 C C . ALA A 1 114 ? 0.829 1.558 15.987 1.00 96.44 114 ALA A C 1
ATOM 900 O O . ALA A 1 114 ? 0.803 1.767 17.200 1.00 96.44 114 ALA A O 1
ATOM 901 N N . PHE A 1 115 ? 0.033 2.199 15.126 1.00 97.06 115 PHE A N 1
ATOM 902 C CA . PHE A 1 115 ? -0.940 3.213 15.531 1.00 97.06 115 PHE A CA 1
ATOM 903 C C . PHE A 1 115 ? -2.065 2.591 16.358 1.00 97.06 115 PHE A C 1
ATOM 905 O O . PHE A 1 115 ? -2.354 3.066 17.449 1.00 97.06 115 PHE A O 1
ATOM 912 N N . LEU A 1 116 ? -2.655 1.491 15.896 1.00 97.00 116 LEU A N 1
ATOM 913 C CA . LEU A 1 116 ? -3.734 0.786 16.583 1.00 97.00 116 LEU A CA 1
ATOM 914 C C . LEU A 1 116 ? -3.347 0.403 18.016 1.00 97.00 116 LEU A C 1
ATOM 916 O O . LEU A 1 116 ? -4.072 0.709 18.962 1.00 97.00 116 LEU A O 1
ATOM 920 N N . LEU A 1 117 ? -2.190 -0.241 18.177 1.00 96.94 117 LEU A N 1
ATOM 921 C CA . LEU A 1 117 ? -1.721 -0.752 19.467 1.00 96.94 117 LEU A CA 1
ATOM 922 C C . LEU A 1 117 ? -1.080 0.319 20.355 1.00 96.94 117 LEU A C 1
ATOM 924 O O . LEU A 1 117 ? -0.635 -0.004 21.453 1.00 96.94 117 LEU A O 1
ATOM 928 N N . GLN A 1 118 ? -1.040 1.579 19.906 1.00 96.06 118 GLN A N 1
ATOM 929 C CA . GLN A 1 118 ? -0.362 2.672 20.608 1.00 96.06 118 GLN A CA 1
ATOM 930 C C . GLN A 1 118 ? 1.128 2.365 20.861 1.00 96.06 118 GLN A C 1
ATOM 932 O O . GLN A 1 118 ? 1.699 2.777 21.872 1.00 96.06 118 GLN A O 1
ATOM 937 N N . ASN A 1 119 ? 1.773 1.646 19.940 1.00 95.75 119 ASN A N 1
ATOM 938 C CA . ASN A 1 119 ? 3.207 1.390 20.009 1.00 95.75 119 ASN A CA 1
ATOM 939 C C . ASN A 1 119 ? 3.973 2.636 19.550 1.00 95.75 119 ASN A C 1
ATOM 941 O O . ASN A 1 119 ? 3.598 3.261 18.557 1.00 95.75 119 ASN A O 1
ATOM 945 N N . PHE A 1 120 ? 5.077 2.961 20.233 1.00 93.31 120 PHE A N 1
ATOM 946 C CA . PHE A 1 120 ? 6.004 4.034 19.839 1.00 93.31 120 PHE A CA 1
ATOM 947 C C . PHE A 1 120 ? 5.351 5.427 19.724 1.00 93.31 120 PHE A C 1
ATOM 949 O O . PHE A 1 120 ? 5.772 6.251 18.909 1.00 93.31 120 PHE A O 1
ATOM 956 N N . VAL A 1 121 ? 4.305 5.702 20.511 1.00 92.25 121 VAL A N 1
ATOM 957 C CA . VAL A 1 121 ? 3.533 6.961 20.464 1.00 92.25 121 VAL A CA 1
ATOM 958 C C . VAL A 1 121 ? 4.410 8.193 20.696 1.00 92.25 121 VAL A C 1
ATOM 960 O O . VAL A 1 121 ? 4.146 9.253 20.134 1.00 92.25 121 VAL A O 1
ATOM 963 N N . GLU A 1 122 ? 5.482 8.056 21.471 1.00 92.56 122 GLU A N 1
ATOM 964 C CA . GLU A 1 122 ? 6.496 9.081 21.716 1.00 92.56 122 GLU A CA 1
ATOM 965 C C . GLU A 1 122 ? 7.240 9.535 20.449 1.00 92.56 122 GLU A C 1
ATOM 967 O O . GLU A 1 122 ? 7.804 10.629 20.430 1.00 92.56 122 GLU A O 1
ATOM 972 N N . HIS A 1 123 ? 7.214 8.727 19.387 1.00 92.31 123 HIS A N 1
ATOM 973 C CA . HIS A 1 123 ? 7.789 9.048 18.081 1.00 92.31 123 HIS A CA 1
ATOM 974 C C . HIS A 1 123 ? 6.762 9.615 17.092 1.00 92.31 123 HIS A C 1
ATOM 976 O O . HIS A 1 123 ? 7.144 10.082 16.019 1.00 92.31 123 HIS A O 1
ATOM 982 N N . LEU A 1 124 ? 5.470 9.598 17.436 1.00 93.88 124 LEU A N 1
ATOM 983 C CA . LEU A 1 124 ? 4.414 10.170 16.608 1.00 93.88 124 LEU A CA 1
ATOM 984 C C . LEU A 1 124 ? 4.334 11.685 16.824 1.00 93.88 124 LEU A C 1
ATOM 986 O O . LEU A 1 124 ? 4.276 12.167 17.962 1.00 93.88 124 LEU A O 1
ATOM 990 N N . GLY A 1 125 ? 4.259 12.441 15.726 1.00 91.94 125 GLY A N 1
ATOM 991 C CA . GLY A 1 125 ? 3.997 13.880 15.784 1.00 91.94 125 GLY A CA 1
ATOM 992 C C . GLY A 1 125 ? 2.638 14.188 16.424 1.00 91.94 125 GLY A C 1
ATOM 993 O O . GLY A 1 125 ? 1.737 13.349 16.423 1.00 91.94 125 GLY A O 1
ATOM 994 N N . ALA A 1 126 ? 2.460 15.408 16.942 1.00 91.50 126 ALA A N 1
ATOM 995 C CA . ALA A 1 126 ? 1.219 15.811 17.619 1.00 91.50 126 ALA A CA 1
ATOM 996 C C . ALA A 1 126 ? -0.040 15.557 16.763 1.00 91.50 126 ALA 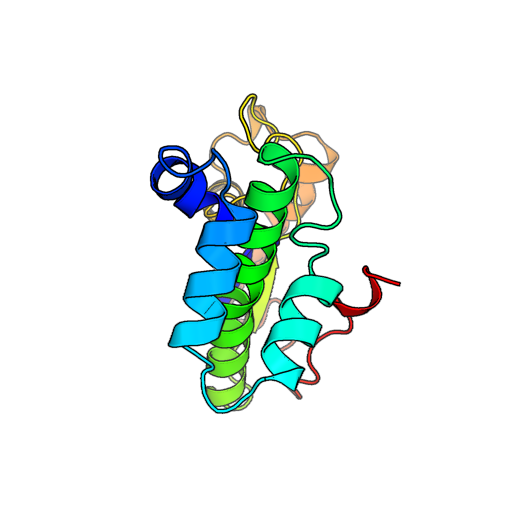A C 1
ATOM 998 O O . ALA A 1 126 ? -1.040 15.044 17.268 1.00 91.50 126 ALA A O 1
ATOM 999 N N . GLU A 1 127 ? 0.052 15.823 15.457 1.00 92.62 127 GLU A N 1
ATOM 1000 C CA . GLU A 1 127 ? -1.033 15.587 14.500 1.00 92.62 127 GLU A CA 1
ATOM 1001 C C . GLU A 1 127 ? -1.346 14.101 14.291 1.00 92.62 127 GLU A C 1
ATOM 1003 O O . GLU A 1 127 ? -2.497 13.765 14.043 1.00 92.62 127 GLU A O 1
ATOM 1008 N N . GLN A 1 128 ? -0.367 13.205 14.459 1.00 95.06 128 GLN A N 1
ATOM 1009 C CA . GLN A 1 128 ? -0.524 11.754 14.277 1.00 95.06 128 GLN A CA 1
ATOM 1010 C C . GLN A 1 128 ? -1.026 11.049 15.544 1.00 95.06 128 GLN A C 1
ATOM 1012 O O . GLN A 1 128 ? -1.689 10.012 15.479 1.00 95.06 128 GLN A O 1
ATOM 1017 N N . GLN A 1 129 ? -0.761 11.616 16.724 1.00 95.12 129 GLN A N 1
ATOM 1018 C CA . GLN A 1 129 ? -1.225 11.043 17.992 1.00 95.12 129 GLN A CA 1
ATOM 1019 C C . GLN A 1 129 ? -2.752 11.048 18.113 1.00 95.12 129 GLN A C 1
ATOM 1021 O O . GLN A 1 129 ? -3.331 10.134 18.700 1.00 95.12 129 GLN A O 1
ATOM 1026 N N . LYS A 1 130 ? -3.422 12.068 17.568 1.00 93.56 130 LYS A N 1
ATOM 1027 C CA . LYS A 1 130 ? -4.888 12.159 17.574 1.00 93.56 130 LYS A CA 1
ATOM 1028 C C . LYS A 1 130 ? -5.557 11.032 16.763 1.00 93.56 130 LYS A C 1
ATOM 1030 O O . LYS A 1 130 ? -6.378 10.326 17.353 1.00 93.56 130 LYS A O 1
ATOM 1035 N N . PRO A 1 131 ? -5.247 10.825 15.467 1.00 92.50 131 PRO A N 1
ATOM 1036 C CA . PRO A 1 131 ? -5.794 9.716 14.692 1.00 92.50 131 PRO A CA 1
ATOM 1037 C C . PRO A 1 131 ? -5.344 8.357 15.235 1.00 92.50 131 PRO A C 1
ATOM 1039 O O . PRO A 1 131 ? -6.155 7.439 15.246 1.00 92.50 131 PRO A O 1
ATOM 1042 N N . SER A 1 132 ? -4.130 8.238 15.790 1.00 95.88 132 SER A N 1
ATOM 1043 C CA . SER A 1 132 ? -3.688 7.023 16.491 1.00 95.88 132 SER A CA 1
ATOM 1044 C C . SER A 1 132 ? -4.620 6.658 17.655 1.00 95.88 132 SER A C 1
ATOM 1046 O O . SER A 1 132 ? -5.188 5.566 17.675 1.00 95.88 132 SER A O 1
ATOM 1048 N N . LYS A 1 133 ? -4.867 7.588 18.589 1.00 96.44 133 LYS A N 1
ATOM 1049 C CA . LYS A 1 133 ? -5.779 7.357 19.727 1.00 96.44 133 LYS A CA 1
ATOM 1050 C C . LYS A 1 133 ? -7.204 7.065 19.278 1.00 96.44 133 LYS A C 1
ATOM 1052 O O . LYS A 1 133 ? -7.859 6.200 19.854 1.00 96.44 133 LYS A O 1
ATOM 1057 N N . LYS A 1 134 ? -7.683 7.777 18.251 1.00 95.06 134 LYS A N 1
ATOM 1058 C CA . LYS A 1 134 ? -9.001 7.513 17.668 1.00 95.06 134 LYS A CA 1
ATOM 1059 C C . LYS A 1 134 ? -9.077 6.095 17.108 1.00 95.06 134 LYS A C 1
ATOM 1061 O O . LYS A 1 134 ? -10.042 5.409 17.402 1.00 95.06 134 LYS A O 1
ATOM 1066 N N . PHE A 1 135 ? -8.070 5.640 16.367 1.00 96.50 135 PHE A N 1
ATOM 1067 C CA . PHE A 1 135 ? -8.058 4.293 15.803 1.00 96.50 135 PHE A CA 1
ATOM 1068 C C . PHE A 1 135 ? -8.067 3.214 16.900 1.00 96.50 135 PHE A C 1
ATOM 1070 O O . PHE A 1 135 ? -8.846 2.265 16.821 1.00 96.50 135 PHE A O 1
ATOM 1077 N N . GLY A 1 136 ? -7.290 3.402 17.971 1.00 96.88 136 GLY A N 1
ATOM 1078 C CA . GLY A 1 136 ? -7.354 2.541 19.156 1.00 96.88 136 GLY A CA 1
ATOM 1079 C C . GLY A 1 136 ? -8.744 2.513 19.806 1.00 96.88 136 GLY A C 1
ATOM 1080 O O . GLY A 1 136 ? -9.266 1.436 20.088 1.00 96.88 136 GLY A O 1
ATOM 1081 N N . SER A 1 137 ? -9.371 3.681 19.997 1.00 96.88 137 SER A N 1
ATOM 1082 C CA . SER A 1 137 ?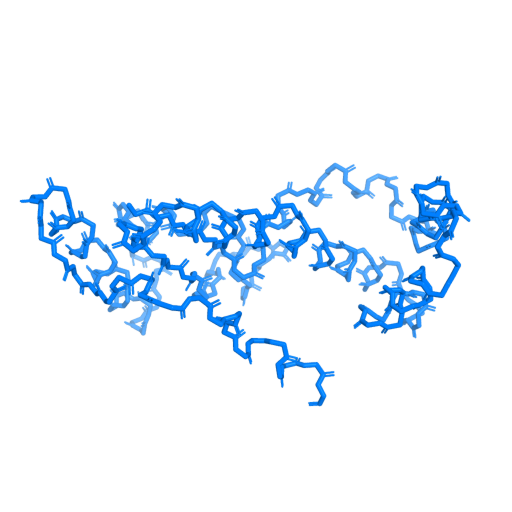 -10.735 3.788 20.545 1.00 96.88 137 SER A CA 1
ATOM 1083 C C . SER A 1 137 ? -11.764 3.101 19.650 1.00 96.88 137 SER A C 1
ATOM 1085 O O . SER A 1 137 ? -12.530 2.277 20.130 1.00 96.88 137 SER A O 1
ATOM 1087 N N . ASP A 1 138 ? -11.727 3.372 18.344 1.00 95.94 138 ASP A N 1
ATOM 1088 C CA . ASP A 1 138 ? -12.645 2.785 17.370 1.00 95.94 138 ASP A CA 1
ATOM 1089 C C . ASP A 1 138 ? -12.538 1.251 17.379 1.00 95.94 138 ASP A C 1
ATOM 1091 O O . ASP A 1 138 ? -13.537 0.538 17.293 1.00 95.94 138 ASP A O 1
ATOM 1095 N N . PHE A 1 139 ? -11.327 0.711 17.528 1.00 96.44 139 PHE A N 1
ATOM 1096 C CA . PHE A 1 139 ? -11.136 -0.730 17.651 1.00 96.44 139 PHE A CA 1
ATOM 1097 C C . PHE A 1 139 ? -11.710 -1.295 18.957 1.00 96.44 139 PHE A C 1
ATOM 1099 O O . PHE A 1 139 ? -12.321 -2.365 18.929 1.00 96.44 139 PHE A O 1
ATOM 1106 N N . ILE A 1 140 ? -11.553 -0.589 20.083 1.00 97.62 140 ILE A N 1
ATOM 1107 C CA . ILE A 1 140 ? -12.160 -0.965 21.371 1.00 97.62 140 ILE A CA 1
ATOM 1108 C C . ILE A 1 140 ? -13.690 -0.992 21.250 1.00 97.62 140 ILE A C 1
ATOM 1110 O O . ILE A 1 140 ? -14.322 -1.969 21.653 1.00 97.62 140 ILE A O 1
ATOM 1114 N N . ASP A 1 141 ? -14.286 0.029 20.645 1.00 96.19 141 ASP A N 1
ATOM 1115 C CA . ASP A 1 141 ? -15.730 0.104 20.408 1.00 96.19 141 ASP A CA 1
ATOM 1116 C C . ASP A 1 141 ? -16.187 -1.074 19.527 1.00 96.19 141 ASP A C 1
ATOM 1118 O O . ASP A 1 141 ? -17.134 -1.792 19.861 1.00 96.19 141 ASP A O 1
ATOM 1122 N N . PHE A 1 142 ? -15.449 -1.367 18.448 1.00 95.12 142 PHE A N 1
ATOM 1123 C CA . PHE A 1 142 ? -15.720 -2.513 17.575 1.00 95.12 142 PHE A CA 1
ATOM 1124 C C . PHE A 1 142 ? -15.700 -3.856 18.324 1.00 95.12 142 PHE A C 1
ATOM 1126 O O . PHE A 1 142 ? -16.613 -4.665 18.135 1.00 95.12 142 PHE A O 1
ATOM 1133 N N . VAL A 1 143 ? -14.699 -4.124 19.174 1.00 96.44 143 VAL A N 1
ATOM 1134 C CA . VAL A 1 143 ? -14.637 -5.399 19.923 1.00 96.44 143 VAL A CA 1
ATOM 1135 C C . VAL A 1 143 ? -15.727 -5.511 20.991 1.00 96.44 143 VAL A C 1
ATOM 1137 O O . VAL A 1 143 ? -16.113 -6.626 21.337 1.00 96.44 143 VAL A O 1
ATOM 1140 N N . ASN A 1 144 ? -16.273 -4.386 21.462 1.00 97.06 144 ASN A N 1
ATOM 1141 C CA . ASN A 1 144 ? -17.439 -4.343 22.349 1.00 97.06 144 ASN A CA 1
ATOM 1142 C C . ASN A 1 144 ? -18.784 -4.433 21.596 1.00 97.06 144 ASN A C 1
ATOM 1144 O O . ASN A 1 144 ? -19.845 -4.386 22.215 1.00 97.06 144 ASN A O 1
ATOM 1148 N N . GLY A 1 145 ? -18.761 -4.623 20.272 1.00 92.88 145 GLY A N 1
ATOM 1149 C CA . GLY A 1 145 ? -19.959 -4.789 19.445 1.00 92.88 145 GLY A CA 1
ATOM 1150 C C . GLY A 1 145 ? -20.583 -3.477 18.969 1.00 92.88 145 GLY A C 1
ATOM 1151 O O . GLY A 1 145 ? -21.674 -3.494 18.390 1.00 92.88 145 GLY A O 1
ATOM 1152 N N . GLU A 1 146 ? -19.906 -2.352 19.181 1.00 93.06 146 GLU A N 1
ATOM 1153 C CA . GLU A 1 146 ? -20.335 -1.053 18.684 1.00 93.06 146 GLU A CA 1
ATOM 1154 C C . GLU A 1 146 ? -19.933 -0.839 17.215 1.00 93.06 146 GLU A C 1
ATOM 1156 O O . GLU A 1 146 ? -19.277 -1.664 16.567 1.00 93.06 146 GLU A O 1
ATOM 1161 N N . LYS A 1 147 ? -20.386 0.284 16.653 1.00 89.50 147 LYS A N 1
ATOM 1162 C CA . LYS A 1 147 ? -20.133 0.688 15.265 1.00 89.50 147 LYS A CA 1
ATOM 1163 C C . LYS A 1 147 ? -19.413 2.039 15.272 1.00 89.50 147 LYS A C 1
ATOM 1165 O O . LYS A 1 147 ? -20.081 3.063 15.146 1.00 89.50 147 LYS A O 1
ATOM 1170 N N . PRO A 1 148 ? -18.080 2.049 15.438 1.00 88.25 148 PRO A N 1
ATOM 1171 C CA . PRO A 1 148 ? -17.292 3.277 15.615 1.00 88.25 148 PRO A CA 1
ATOM 1172 C C . PRO A 1 148 ? -17.303 4.217 14.400 1.00 88.25 148 PRO A C 1
ATOM 1174 O O . PRO A 1 148 ? -16.998 5.404 14.510 1.00 88.25 148 PRO A O 1
ATOM 1177 N N . PHE A 1 149 ? -17.632 3.690 13.222 1.00 86.81 149 PHE A N 1
ATOM 1178 C CA . PHE A 1 149 ? -17.774 4.440 11.982 1.00 86.81 149 PHE A CA 1
ATOM 1179 C C . PHE A 1 149 ? -18.726 3.708 11.034 1.00 86.81 149 PHE A C 1
ATOM 1181 O O . PHE A 1 149 ? -19.203 2.606 11.329 1.00 86.81 149 PHE A O 1
ATOM 1188 N N . ASP A 1 150 ? -19.021 4.345 9.903 1.00 78.25 150 ASP A N 1
ATOM 1189 C CA . ASP A 1 150 ? -19.988 3.831 8.949 1.00 78.25 150 ASP A CA 1
ATOM 1190 C C . ASP A 1 150 ? -19.603 2.439 8.445 1.00 78.25 150 ASP A C 1
ATOM 1192 O O . ASP A 1 150 ? -18.479 2.147 8.031 1.00 78.25 150 ASP A O 1
ATOM 1196 N N . ILE A 1 151 ? -20.603 1.567 8.452 1.00 73.12 151 ILE A N 1
ATOM 1197 C CA . ILE A 1 151 ? -20.550 0.298 7.746 1.00 73.12 151 ILE A CA 1
ATOM 1198 C C . ILE A 1 151 ? -20.305 0.590 6.271 1.00 73.12 151 ILE A C 1
ATOM 1200 O O . ILE A 1 151 ? -20.863 1.540 5.722 1.00 73.12 151 ILE A O 1
ATOM 1204 N N . CYS A 1 152 ? -19.543 -0.281 5.608 1.00 65.00 152 CYS A N 1
ATOM 1205 C CA . CYS A 1 152 ? -19.445 -0.300 4.154 1.00 65.00 152 CYS A CA 1
ATOM 1206 C C . CYS A 1 152 ? -20.836 -0.625 3.558 1.00 65.00 152 CYS A C 1
ATOM 1208 O O . CYS A 1 152 ? -21.163 -1.774 3.261 1.00 65.00 152 CYS A O 1
ATOM 1210 N N . ALA A 1 153 ? -21.713 0.382 3.501 1.00 52.81 153 ALA A N 1
ATOM 1211 C CA . ALA A 1 153 ? -23.152 0.229 3.293 1.00 52.81 153 ALA A CA 1
ATOM 1212 C C . ALA A 1 153 ? -23.520 0.187 1.806 1.00 52.81 153 ALA A C 1
ATOM 1214 O O . ALA A 1 153 ? -24.583 -0.318 1.456 1.00 52.81 153 ALA A O 1
ATOM 1215 N N . ARG A 1 154 ? -22.630 0.680 0.937 1.00 48.91 154 ARG A N 1
ATOM 1216 C CA . ARG A 1 154 ? -22.689 0.624 -0.529 1.00 48.91 154 ARG A CA 1
ATOM 1217 C C . ARG A 1 154 ? -21.303 0.973 -1.058 1.00 48.91 154 ARG A C 1
ATOM 1219 O O . ARG A 1 154 ? -20.917 2.131 -1.116 1.00 48.91 154 ARG A O 1
ATOM 1226 N N . ALA A 1 155 ? -20.545 -0.063 -1.373 1.00 44.31 155 ALA A N 1
ATOM 1227 C CA . ALA A 1 155 ? -19.191 0.027 -1.885 1.00 44.31 155 ALA A CA 1
ATOM 1228 C C . ALA A 1 155 ? -19.198 0.534 -3.344 1.00 44.31 155 ALA A C 1
ATOM 1230 O O . ALA A 1 155 ? -19.102 -0.262 -4.280 1.00 44.31 155 ALA A O 1
ATOM 1231 N N . GLU A 1 156 ? -19.348 1.842 -3.555 1.00 49.16 156 GLU A N 1
ATOM 1232 C CA . GLU A 1 156 ? -18.616 2.470 -4.658 1.00 49.16 156 GLU A CA 1
ATOM 1233 C C . GLU A 1 156 ? -17.146 2.473 -4.234 1.00 49.16 156 GLU A C 1
ATOM 1235 O O . GLU A 1 156 ? -16.852 2.759 -3.072 1.00 49.16 156 GLU A O 1
ATOM 1240 N N . MET A 1 157 ? -16.234 2.075 -5.127 1.00 48.94 157 MET A N 1
ATOM 1241 C CA . MET A 1 157 ? -14.801 2.262 -4.880 1.00 48.94 157 MET A CA 1
ATOM 1242 C C . MET A 1 157 ? -14.625 3.732 -4.505 1.00 48.94 157 MET A C 1
ATOM 1244 O O . MET A 1 157 ? -15.001 4.581 -5.323 1.00 48.94 157 MET A O 1
ATOM 1248 N N . PRO A 1 158 ? -14.151 4.066 -3.291 1.00 51.31 158 PRO A N 1
ATOM 1249 C CA . PRO A 1 158 ? -13.930 5.459 -2.966 1.00 51.31 158 PRO A CA 1
ATOM 1250 C C . PRO A 1 158 ? -13.031 6.057 -4.053 1.00 51.31 158 PRO A C 1
ATOM 1252 O O . PRO A 1 158 ? -12.118 5.391 -4.548 1.00 51.31 158 PRO A O 1
ATOM 1255 N N . ARG A 1 159 ? -13.344 7.290 -4.470 1.00 46.09 159 ARG A N 1
ATOM 1256 C CA . ARG A 1 159 ? -12.663 8.071 -5.521 1.00 46.09 159 ARG A CA 1
ATOM 1257 C C . ARG A 1 159 ? -11.198 8.407 -5.173 1.00 46.09 159 ARG A C 1
ATOM 1259 O O . ARG A 1 159 ? -10.713 9.497 -5.435 1.00 46.09 159 ARG A O 1
ATOM 1266 N N . TYR A 1 160 ? -10.450 7.488 -4.573 1.00 45.47 160 TYR A N 1
ATOM 1267 C CA . TYR A 1 160 ? -9.007 7.613 -4.384 1.00 45.47 160 TYR A CA 1
ATOM 1268 C C . TYR A 1 160 ? -8.229 7.450 -5.696 1.00 45.47 160 TYR A C 1
ATOM 1270 O O . TYR A 1 160 ? -7.056 7.806 -5.742 1.00 45.47 160 TYR A O 1
ATOM 1278 N N . MET A 1 161 ? -8.891 7.017 -6.776 1.00 45.59 161 MET A N 1
ATOM 1279 C CA . MET A 1 161 ? -8.348 7.062 -8.138 1.00 45.59 161 MET A CA 1
ATOM 1280 C C . MET A 1 161 ? -8.300 8.486 -8.730 1.00 45.59 161 MET A C 1
ATOM 1282 O O . MET A 1 161 ? -7.644 8.682 -9.745 1.00 45.59 161 MET A O 1
ATOM 1286 N N . ASP A 1 162 ? -8.893 9.498 -8.077 1.00 42.00 162 ASP A N 1
ATOM 1287 C CA . ASP A 1 162 ? -8.785 10.903 -8.512 1.00 42.00 162 ASP A CA 1
ATOM 1288 C C . ASP A 1 162 ? -7.423 11.540 -8.139 1.00 42.00 162 ASP A C 1
ATOM 1290 O O . ASP A 1 162 ? -7.207 12.722 -8.382 1.00 42.00 162 ASP A O 1
ATOM 1294 N N . ARG A 1 163 ? -6.478 10.783 -7.554 1.00 44.03 163 ARG A N 1
ATOM 1295 C CA . ARG A 1 163 ? -5.099 11.241 -7.269 1.00 44.03 163 ARG A CA 1
ATOM 1296 C C . ARG A 1 163 ? -4.058 10.828 -8.319 1.00 44.03 163 ARG A C 1
ATOM 1298 O O . ARG A 1 163 ? -2.874 10.770 -8.001 1.00 44.03 163 ARG A O 1
ATOM 1305 N N . LEU A 1 164 ? -4.485 10.572 -9.556 1.00 40.56 164 LEU A N 1
ATOM 1306 C CA . LEU A 1 164 ? -3.595 10.349 -10.709 1.00 40.56 164 LEU A CA 1
ATOM 1307 C C . LEU A 1 164 ? -4.063 11.079 -11.992 1.00 40.56 164 LEU A C 1
ATOM 1309 O O . LEU A 1 164 ? -3.730 10.655 -13.097 1.00 40.56 164 LEU A O 1
ATOM 1313 N N . LEU A 1 165 ? -4.802 12.190 -11.845 1.00 33.47 165 LEU A N 1
ATOM 1314 C CA . LEU A 1 165 ? -5.022 13.204 -12.889 1.00 33.47 165 LEU A CA 1
ATOM 1315 C C . LEU A 1 165 ? -4.547 14.577 -12.404 1.00 33.47 165 LEU A C 1
ATOM 1317 O O . LEU A 1 165 ? -4.890 14.938 -11.256 1.00 33.47 165 LEU A O 1
#

Secondary structure (DSSP, 8-state):
-EEEETBGGGGGHHHHGGG-TTHHHHHHHHHHHHTTT-HHHHHHHHHHTTTTTSS-HHHHHHHHHHHHIIIIIIHHHHHHHHHTSS---EEEE-PPP-SSSTTTTS-BTTHHHHHHTTTTGGGS-HHHHHHHHHHHHHHHHHHTT--SS----S-PPPSGGGGG-

Foldseek 3Di:
DFEAEQQALLVCCVVCVVVLVVVLVVVLVVCCVVVVVPVVVSVVLCVLLVAPVPPHSVSNSSSVSSVVRVPVPVVVRLVVLVVVQQPDDYDYHFQADLDDDPRGGGRYHPVLVCLLVVNPVVSDDPVSVVVSVLNVVCVVCVVVVHHSDGGPNDDDPPVPVVVRD

InterPro domains:
  IPR029058 Alpha/Beta hydrolase fold [G3DSA:3.40.50.1820] (1-163)
  IPR029058 Alpha/Beta hydrolase fold [SSF53474] (27-149)

Organism: NCBI:txid1690605

Radius of gyration: 17.87 Å; chains: 1; bounding box: 41×30×47 Å

Sequence (165 aa):
MVGDCQFDASIFLFAVLPRKAGIANTFRRSLENSLKDFPEERVKVLDFYGIANSGSDDVDMLNILRFGTDIVFYAPTFTMAKAMSGRALLYHFNEPNPWDGPFKGEPSHILDVAFLLQNFVEHLGAEQQKPSKKFGSDFIDFVNGEKPFDICARAEMPRYMDRLL